Protein AF-A0AAU1KVY8-F1 (afdb_monomer_lite)

Sequence (109 aa):
MVRDPGAHLGESYRLFGKITQFDSATGTNTFRASIGYDKKWPASYGYVDYDANAIFLGVSTDLEDVVQDDVVELWVTCMGSTTYQTAIGGSQTVPYSLVGKVKRYATAS

Structure (mmCIF, N/CA/C/O backbone):
data_AF-A0AAU1KVY8-F1
#
_entry.id   AF-A0AAU1KVY8-F1
#
loop_
_atom_site.group_PDB
_atom_site.id
_atom_site.type_symbol
_atom_site.label_atom_id
_atom_site.label_alt_id
_atom_site.label_comp_id
_atom_site.label_asym_id
_atom_site.label_entity_id
_atom_site.label_seq_id
_atom_site.pdbx_PDB_ins_code
_atom_site.Cartn_x
_atom_site.Cartn_y
_atom_site.Cartn_z
_atom_site.occupancy
_atom_site.B_iso_or_equiv
_atom_site.auth_seq_id
_atom_site.auth_comp_id
_atom_site.auth_asym_id
_atom_site.auth_atom_id
_atom_site.pdbx_PDB_model_num
ATOM 1 N N . MET A 1 1 ? 10.844 -5.668 -5.557 1.00 85.00 1 MET A N 1
ATOM 2 C CA . MET A 1 1 ? 10.054 -4.425 -5.762 1.00 85.00 1 MET A CA 1
ATOM 3 C C . MET A 1 1 ? 10.590 -3.140 -5.116 1.00 85.00 1 MET A C 1
ATOM 5 O O . MET A 1 1 ? 10.860 -2.221 -5.861 1.00 85.00 1 MET A O 1
ATOM 9 N N . VAL A 1 2 ? 10.725 -2.993 -3.788 1.00 85.69 2 VAL A N 1
ATOM 10 C CA . VAL A 1 2 ? 10.816 -1.651 -3.145 1.00 85.69 2 VAL A CA 1
ATOM 11 C C . VAL A 1 2 ? 11.970 -0.763 -3.641 1.00 85.69 2 VAL A C 1
ATOM 13 O O . VAL A 1 2 ? 11.771 0.432 -3.829 1.00 85.69 2 VAL A O 1
ATOM 16 N N . ARG A 1 3 ? 13.169 -1.327 -3.842 1.00 87.94 3 ARG A N 1
ATOM 17 C CA . ARG A 1 3 ? 14.366 -0.560 -4.246 1.00 87.94 3 ARG A CA 1
ATOM 18 C C . ARG A 1 3 ? 14.382 -0.171 -5.724 1.00 87.94 3 ARG A C 1
ATOM 20 O O . ARG A 1 3 ? 14.990 0.834 -6.062 1.00 87.94 3 ARG A O 1
ATOM 27 N N . ASP A 1 4 ? 13.739 -0.967 -6.571 1.00 91.12 4 ASP A N 1
ATOM 28 C CA . ASP A 1 4 ? 13.648 -0.732 -8.013 1.00 91.12 4 ASP A CA 1
ATOM 29 C C . ASP A 1 4 ? 12.288 -1.221 -8.531 1.00 91.12 4 ASP A C 1
ATOM 31 O O . ASP A 1 4 ? 12.179 -2.315 -9.084 1.00 91.12 4 ASP A O 1
ATOM 35 N N . PRO A 1 5 ? 11.204 -0.462 -8.304 1.00 90.50 5 PRO A N 1
ATOM 36 C CA . PRO A 1 5 ? 9.873 -0.913 -8.694 1.00 90.50 5 PRO A CA 1
ATOM 37 C C . PRO A 1 5 ? 9.720 -1.102 -10.209 1.00 90.50 5 PRO A C 1
ATOM 39 O O . PRO A 1 5 ? 8.925 -1.936 -10.638 1.00 90.50 5 PRO A O 1
ATOM 42 N N . GLY A 1 6 ? 10.485 -0.352 -11.012 1.00 90.19 6 GLY A N 1
ATOM 43 C CA . GLY A 1 6 ? 10.446 -0.409 -12.474 1.00 90.19 6 GLY A CA 1
ATOM 44 C C . GLY A 1 6 ? 10.936 -1.745 -13.027 1.00 90.19 6 GLY A C 1
ATOM 45 O O . GLY A 1 6 ? 10.306 -2.296 -13.927 1.00 90.19 6 GLY A O 1
ATOM 46 N N . ALA A 1 7 ? 11.991 -2.317 -12.439 1.00 94.38 7 ALA A N 1
ATOM 47 C CA . ALA A 1 7 ? 12.482 -3.646 -12.812 1.00 94.38 7 ALA A CA 1
ATOM 48 C C . ALA A 1 7 ? 11.500 -4.789 -12.490 1.00 94.38 7 ALA A C 1
ATOM 50 O O . ALA A 1 7 ? 11.682 -5.900 -12.977 1.00 94.38 7 ALA A O 1
ATOM 51 N N . HIS A 1 8 ? 10.466 -4.521 -11.689 1.00 95.12 8 HIS A N 1
ATOM 52 C CA . HIS A 1 8 ? 9.507 -5.515 -11.204 1.00 95.12 8 HIS A CA 1
ATOM 53 C C . HIS A 1 8 ? 8.081 -5.284 -11.722 1.00 95.12 8 HIS A C 1
ATOM 55 O O . HIS A 1 8 ? 7.118 -5.754 -11.116 1.00 95.12 8 HIS A O 1
ATOM 61 N N . LEU A 1 9 ? 7.919 -4.521 -12.805 1.00 95.75 9 LEU A N 1
ATOM 62 C CA . LEU A 1 9 ? 6.615 -4.254 -13.413 1.00 95.75 9 LEU A CA 1
ATOM 63 C C . LEU A 1 9 ? 5.853 -5.552 -13.727 1.00 95.75 9 LEU A C 1
ATOM 65 O O . LEU A 1 9 ? 6.377 -6.454 -14.374 1.00 95.75 9 LEU A O 1
ATOM 69 N N . GLY A 1 10 ? 4.596 -5.627 -13.286 1.00 95.81 10 GLY A N 1
ATOM 70 C CA . GLY A 1 10 ? 3.706 -6.769 -13.515 1.00 95.81 10 GLY A CA 1
ATOM 71 C C . GLY A 1 10 ? 3.908 -7.951 -12.562 1.00 95.81 10 GLY A C 1
ATOM 72 O O . GLY A 1 10 ? 3.085 -8.865 -12.547 1.00 95.81 10 GLY A O 1
ATOM 73 N N . GLU A 1 11 ? 4.951 -7.946 -11.729 1.00 97.81 11 GLU A N 1
ATOM 74 C CA . GLU A 1 11 ? 5.150 -8.995 -10.729 1.00 97.81 11 GLU A CA 1
ATOM 75 C C . GLU A 1 11 ? 4.148 -8.867 -9.575 1.00 97.81 11 GLU A C 1
ATOM 77 O O . GLU A 1 11 ? 3.825 -7.767 -9.115 1.00 97.81 11 GLU A O 1
ATOM 82 N N . SER A 1 12 ? 3.675 -10.013 -9.081 1.00 96.56 12 SER A N 1
ATOM 83 C CA . SER A 1 12 ? 2.754 -10.086 -7.948 1.00 96.56 12 SER A CA 1
ATOM 84 C C . SER A 1 12 ? 3.481 -10.360 -6.637 1.00 96.56 12 SER A C 1
ATOM 86 O O . SER A 1 12 ? 4.349 -11.228 -6.560 1.00 96.56 12 SER A O 1
ATOM 88 N N . TYR A 1 13 ? 3.070 -9.662 -5.583 1.00 96.44 13 TYR A N 1
ATOM 89 C CA . TYR A 1 13 ? 3.665 -9.747 -4.257 1.00 96.44 13 TYR A CA 1
ATOM 90 C C . TYR A 1 13 ? 2.604 -9.910 -3.178 1.00 96.44 13 TYR A C 1
ATOM 92 O O . TYR A 1 13 ? 1.497 -9.379 -3.276 1.00 96.44 13 TYR A O 1
ATOM 100 N N . ARG A 1 14 ? 2.989 -10.608 -2.109 1.00 96.06 14 ARG A N 1
ATOM 101 C CA . ARG A 1 14 ? 2.282 -10.605 -0.831 1.00 96.06 14 ARG A CA 1
ATOM 102 C C . ARG A 1 14 ? 3.059 -9.725 0.139 1.00 96.06 14 ARG A C 1
ATOM 104 O O . ARG A 1 14 ? 4.238 -9.980 0.376 1.00 96.06 14 ARG A O 1
ATOM 111 N N . LEU A 1 15 ? 2.401 -8.705 0.670 1.00 96.00 15 LEU A N 1
ATOM 112 C CA . LEU A 1 15 ? 2.989 -7.693 1.543 1.00 96.00 15 LEU A CA 1
ATOM 113 C C . LEU A 1 15 ? 2.167 -7.561 2.823 1.00 96.00 15 LEU A C 1
ATOM 115 O O . LEU A 1 15 ? 0.978 -7.879 2.851 1.00 96.00 15 LEU A O 1
ATOM 119 N N . PHE A 1 16 ? 2.794 -7.041 3.868 1.00 96.06 16 PHE A N 1
ATOM 120 C CA . PHE A 1 16 ? 2.134 -6.640 5.105 1.00 96.06 16 PHE A CA 1
ATOM 121 C C . PHE A 1 16 ? 2.379 -5.158 5.329 1.00 96.06 16 PHE A C 1
ATOM 123 O O . PHE A 1 16 ? 3.448 -4.662 4.976 1.00 96.06 16 PHE A O 1
ATOM 130 N N . GLY A 1 17 ? 1.402 -4.450 5.889 1.00 94.81 17 GLY A N 1
ATOM 131 C CA . GLY A 1 17 ? 1.530 -3.012 6.064 1.00 94.81 17 GLY A CA 1
ATOM 132 C C . GLY A 1 17 ? 0.591 -2.399 7.087 1.00 94.81 17 GLY A C 1
ATOM 133 O O . GLY A 1 17 ? -0.354 -3.046 7.533 1.00 94.81 17 GLY A O 1
ATOM 134 N N . LYS A 1 18 ? 0.868 -1.143 7.446 1.00 95.31 18 LYS A N 1
ATOM 135 C CA . LYS A 1 18 ? -0.052 -0.257 8.167 1.00 95.31 18 LYS A CA 1
ATOM 136 C C . LYS A 1 18 ? -0.492 0.855 7.223 1.00 95.31 18 LYS A C 1
ATOM 138 O O . LYS A 1 18 ? 0.362 1.528 6.643 1.00 95.31 18 LYS A O 1
ATOM 143 N N . ILE A 1 19 ? -1.798 1.060 7.075 1.00 93.75 19 ILE A N 1
ATOM 144 C CA . ILE A 1 19 ? -2.333 2.185 6.303 1.00 93.75 19 ILE A CA 1
ATOM 145 C C . ILE A 1 19 ? -2.018 3.476 7.058 1.00 93.75 19 ILE A C 1
ATOM 147 O O . ILE A 1 19 ? -2.416 3.649 8.203 1.00 93.75 19 ILE A O 1
ATOM 151 N N . THR A 1 20 ? -1.274 4.377 6.424 1.00 91.69 20 THR A N 1
ATOM 152 C CA . THR A 1 20 ? -0.835 5.645 7.026 1.00 91.69 20 THR A CA 1
ATOM 153 C C . THR A 1 20 ? -1.614 6.841 6.508 1.00 91.69 20 THR A C 1
ATOM 155 O O . THR A 1 20 ? -1.608 7.886 7.150 1.00 91.69 20 THR A O 1
ATOM 158 N N . GLN A 1 21 ? -2.285 6.699 5.364 1.00 88.50 21 GLN A N 1
ATOM 159 C CA . GLN A 1 21 ? -3.198 7.707 4.846 1.00 88.50 21 GLN A CA 1
ATOM 160 C C . GLN A 1 21 ? -4.262 7.044 3.981 1.00 88.50 21 GLN A C 1
ATOM 162 O O . GLN A 1 21 ? -3.927 6.356 3.013 1.00 88.50 21 GLN A O 1
ATOM 167 N N . PHE A 1 22 ? -5.527 7.278 4.316 1.00 83.38 22 PHE A N 1
ATOM 168 C CA . PHE A 1 22 ? -6.657 6.893 3.484 1.00 83.38 22 PHE A CA 1
ATOM 169 C C . PHE A 1 22 ? -7.795 7.887 3.714 1.00 83.38 22 PHE A C 1
ATOM 171 O O . PHE A 1 22 ? -8.642 7.710 4.585 1.00 83.38 22 PHE A O 1
ATOM 178 N N . ASP A 1 23 ? -7.731 9.002 2.997 1.00 68.50 23 ASP A N 1
ATOM 179 C CA . ASP A 1 23 ? -8.614 10.147 3.189 1.00 68.50 23 ASP A CA 1
ATOM 180 C C . ASP A 1 23 ? -9.037 10.737 1.833 1.00 68.50 23 ASP A C 1
ATOM 182 O O . ASP A 1 23 ? -8.656 10.266 0.759 1.00 68.50 23 ASP A O 1
ATOM 186 N N . SER A 1 24 ? -9.856 11.788 1.865 1.00 58.31 24 SER A N 1
ATOM 187 C CA . SER A 1 24 ? -10.334 12.450 0.649 1.00 58.31 24 SER A CA 1
ATOM 188 C C . SER A 1 24 ? -9.214 13.057 -0.207 1.00 58.31 24 SER A C 1
ATOM 190 O O . SER A 1 24 ? -9.433 13.269 -1.400 1.00 58.31 24 SER A O 1
ATOM 192 N N . ALA A 1 25 ? -8.024 13.309 0.351 1.00 60.28 25 ALA A N 1
ATOM 193 C CA . ALA A 1 25 ? -6.878 13.825 -0.389 1.00 60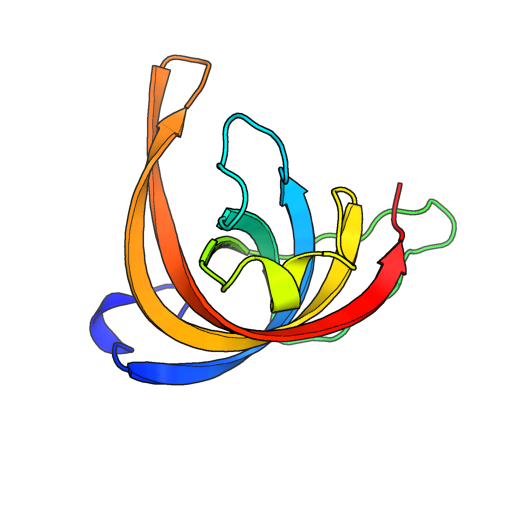.28 25 ALA A CA 1
ATOM 194 C C . ALA A 1 25 ? -6.189 12.741 -1.234 1.00 60.28 25 ALA A C 1
ATOM 196 O O . ALA A 1 25 ? -5.607 13.070 -2.268 1.00 60.28 25 ALA A O 1
ATOM 197 N N . THR A 1 26 ? -6.277 11.460 -0.855 1.00 62.31 26 THR A N 1
ATOM 198 C CA . THR A 1 26 ? -5.775 10.341 -1.677 1.00 62.31 26 THR A CA 1
ATOM 199 C C . THR A 1 26 ? -6.803 9.829 -2.689 1.00 62.31 26 THR A C 1
ATOM 201 O O . THR A 1 26 ? -6.438 9.111 -3.620 1.00 62.31 26 THR A O 1
ATOM 204 N N . GLY A 1 27 ? -8.069 10.232 -2.561 1.00 67.31 27 GLY A N 1
ATOM 205 C CA . GLY A 1 27 ? -9.189 9.745 -3.368 1.00 67.31 27 GLY A CA 1
ATOM 206 C C . GLY A 1 27 ? -9.786 8.444 -2.818 1.00 67.31 27 GLY A C 1
ATOM 207 O O . GLY A 1 27 ? -9.205 7.781 -1.966 1.00 67.31 27 GLY A O 1
ATOM 208 N N . THR A 1 28 ? -10.956 8.046 -3.319 1.00 74.50 28 THR A N 1
ATOM 209 C CA . THR A 1 28 ? -11.741 6.908 -2.783 1.00 74.50 28 THR A CA 1
ATOM 210 C C . THR A 1 28 ? -11.131 5.529 -3.040 1.00 74.50 28 THR A C 1
ATOM 212 O O . THR A 1 28 ? -11.617 4.528 -2.526 1.00 74.50 28 THR A O 1
ATOM 215 N N . ASN A 1 29 ? -10.090 5.462 -3.867 1.00 85.50 29 ASN A N 1
ATOM 216 C CA . ASN A 1 29 ? -9.552 4.218 -4.414 1.00 85.50 29 ASN A CA 1
ATOM 217 C C . ASN A 1 29 ? -8.050 4.067 -4.160 1.00 85.50 29 ASN A C 1
ATOM 219 O O . ASN A 1 29 ? -7.442 3.098 -4.613 1.00 85.50 29 ASN A O 1
ATOM 223 N N . THR A 1 30 ? -7.443 5.032 -3.477 1.00 89.50 30 THR A N 1
ATOM 224 C CA . THR A 1 30 ? -5.998 5.108 -3.306 1.00 89.50 30 THR A CA 1
ATOM 225 C C . THR A 1 30 ? -5.676 5.342 -1.846 1.00 89.50 30 THR A C 1
ATOM 227 O O . THR A 1 30 ? -6.284 6.193 -1.202 1.00 89.50 30 THR A O 1
ATOM 230 N N . PHE A 1 31 ? -4.687 4.617 -1.337 1.00 91.75 31 PHE A N 1
ATOM 231 C CA . PHE A 1 31 ? -4.182 4.807 0.017 1.00 91.75 31 PHE A CA 1
ATOM 232 C C . PHE A 1 31 ? -2.659 4.702 0.053 1.00 91.75 31 PHE A C 1
ATOM 234 O O . PHE A 1 31 ? -2.016 4.127 -0.835 1.00 91.75 31 PHE A O 1
ATOM 241 N N . ARG A 1 32 ? -2.076 5.260 1.112 1.00 93.06 32 ARG A N 1
ATOM 242 C CA . ARG A 1 32 ? -0.662 5.114 1.450 1.00 93.06 32 ARG A CA 1
ATOM 243 C C . ARG A 1 32 ? -0.519 4.140 2.607 1.00 93.06 32 ARG A C 1
ATOM 245 O O . ARG A 1 32 ? -1.268 4.208 3.580 1.00 93.06 32 ARG A O 1
ATOM 252 N N . ALA A 1 33 ? 0.484 3.274 2.531 1.00 93.69 33 ALA A N 1
ATOM 253 C CA . ALA A 1 33 ? 0.847 2.403 3.639 1.00 93.69 33 ALA A CA 1
ATOM 254 C C . ALA A 1 33 ? 2.364 2.323 3.814 1.00 93.69 33 ALA A C 1
ATOM 256 O O . ALA A 1 33 ? 3.124 2.457 2.847 1.00 93.69 33 ALA A O 1
ATOM 257 N N . SER A 1 34 ? 2.795 2.084 5.052 1.00 94.88 34 SER A N 1
ATOM 258 C CA . SER A 1 34 ? 4.121 1.527 5.312 1.00 94.88 34 SER A CA 1
ATOM 259 C C . SER A 1 34 ? 4.048 0.006 5.142 1.00 94.88 34 SER A C 1
ATOM 261 O O . SER A 1 34 ? 3.082 -0.606 5.593 1.00 94.88 34 SER A O 1
ATOM 263 N N . ILE A 1 35 ? 5.019 -0.606 4.457 1.00 95.38 35 ILE A N 1
ATOM 264 C CA . ILE A 1 35 ? 4.989 -2.010 4.031 1.00 95.38 35 ILE A CA 1
ATOM 265 C C . ILE A 1 35 ? 6.309 -2.762 4.220 1.00 95.38 35 ILE A C 1
ATOM 267 O O . ILE A 1 35 ? 7.400 -2.193 4.149 1.00 95.38 35 ILE A O 1
ATOM 271 N N . GLY A 1 36 ? 6.195 -4.074 4.414 1.00 93.81 36 GLY A N 1
ATOM 272 C CA . GLY A 1 36 ? 7.299 -5.027 4.459 1.00 93.81 36 GLY A CA 1
ATOM 273 C C . GLY A 1 36 ? 6.851 -6.443 4.086 1.00 93.81 36 GLY A C 1
ATOM 274 O O . GLY A 1 36 ? 5.683 -6.683 3.772 1.00 93.81 36 GLY A O 1
ATOM 275 N N . TYR A 1 37 ? 7.792 -7.387 4.107 1.00 93.62 37 TYR A N 1
ATOM 276 C CA . TYR A 1 37 ? 7.525 -8.796 3.777 1.00 93.62 37 TYR A CA 1
ATOM 277 C C . TYR A 1 37 ? 7.120 -9.638 4.990 1.00 93.62 37 TYR A C 1
ATOM 279 O O . TYR A 1 37 ? 6.490 -10.681 4.823 1.00 93.62 37 TYR A O 1
ATOM 287 N N . ASP A 1 38 ? 7.437 -9.175 6.198 1.00 93.38 38 ASP A N 1
ATOM 288 C CA . ASP A 1 38 ? 7.135 -9.889 7.434 1.00 93.38 38 ASP A CA 1
ATOM 289 C C . ASP A 1 38 ? 5.831 -9.406 8.052 1.00 93.38 38 ASP A C 1
ATOM 291 O O . ASP A 1 38 ? 5.587 -8.207 8.186 1.00 93.38 38 ASP A O 1
ATOM 295 N N . LYS A 1 39 ? 5.005 -10.350 8.498 1.00 93.56 39 LYS A N 1
ATOM 296 C CA . LYS A 1 39 ? 3.774 -10.038 9.219 1.00 93.56 39 LYS A CA 1
ATOM 297 C C . LYS A 1 39 ? 4.096 -9.509 10.616 1.00 93.56 39 LYS A C 1
ATOM 299 O O . LYS A 1 39 ? 4.657 -10.239 11.431 1.00 93.56 39 LYS A O 1
ATOM 304 N N . LYS A 1 40 ? 3.673 -8.280 10.924 1.00 91.44 40 LYS A N 1
ATOM 305 C CA . LYS A 1 40 ? 3.814 -7.667 12.258 1.00 91.44 40 LYS A CA 1
ATOM 306 C C . LYS A 1 40 ? 2.454 -7.477 12.930 1.00 91.44 40 LYS A C 1
ATOM 308 O O . LYS A 1 40 ? 1.446 -7.305 12.247 1.00 91.44 40 LYS A O 1
ATOM 313 N N . TRP A 1 41 ? 2.433 -7.494 14.260 1.00 88.62 41 TRP A N 1
ATOM 314 C CA . TRP A 1 41 ? 1.258 -7.192 15.084 1.00 88.62 41 TRP A CA 1
ATOM 315 C C . TRP A 1 41 ? 1.512 -5.931 15.912 1.00 88.62 41 TRP A C 1
ATOM 317 O O . TRP A 1 41 ? 2.673 -5.687 16.252 1.00 88.62 41 TRP A O 1
ATOM 327 N N . PRO A 1 42 ? 0.469 -5.152 16.255 1.00 83.31 42 PRO A N 1
ATOM 328 C CA . PRO A 1 42 ? 0.612 -4.039 17.187 1.00 83.31 42 PRO A CA 1
ATOM 329 C C . PRO A 1 42 ? 1.270 -4.512 18.479 1.00 83.31 42 PRO A C 1
ATOM 331 O O . PRO A 1 42 ? 0.819 -5.479 19.097 1.00 83.31 42 PRO A O 1
ATOM 334 N N . ALA A 1 43 ? 2.357 -3.848 18.873 1.00 78.00 43 ALA A N 1
ATOM 335 C CA . ALA A 1 43 ? 2.953 -4.065 20.186 1.00 78.00 43 ALA A CA 1
ATOM 336 C C . ALA A 1 43 ? 1.983 -3.606 21.292 1.00 78.00 43 ALA A C 1
ATOM 338 O O . ALA A 1 43 ? 0.956 -2.989 21.018 1.00 78.00 43 ALA A O 1
ATOM 339 N N . SER A 1 44 ? 2.328 -3.830 22.563 1.00 63.84 44 SER A N 1
ATOM 340 C CA . SER A 1 44 ? 1.518 -3.397 23.719 1.00 63.84 44 SER A CA 1
ATOM 341 C C . SER A 1 44 ? 1.178 -1.898 23.736 1.00 63.84 44 SER A C 1
ATOM 343 O O . SER A 1 44 ? 0.236 -1.495 24.407 1.00 63.84 44 SER A O 1
ATOM 345 N N . TYR A 1 45 ? 1.933 -1.083 22.996 1.00 59.50 45 TYR A N 1
ATOM 346 C CA . TYR A 1 45 ? 1.728 0.359 22.840 1.00 59.50 45 TYR A CA 1
ATOM 347 C C . TYR A 1 45 ? 1.027 0.750 21.525 1.00 59.50 45 TYR A C 1
ATOM 349 O O . TYR A 1 45 ? 0.989 1.926 21.193 1.00 59.50 45 TYR A O 1
ATOM 357 N N . GLY A 1 46 ? 0.502 -0.214 20.760 1.00 69.38 46 GLY A N 1
ATOM 358 C CA . GLY A 1 46 ? -0.324 0.032 19.572 1.00 69.38 46 GLY A CA 1
ATOM 359 C C . GLY A 1 46 ? 0.436 0.295 18.269 1.00 69.38 46 GLY A C 1
ATOM 360 O O . GLY A 1 46 ? -0.180 0.282 17.208 1.00 69.38 46 GLY A O 1
ATOM 361 N N . TYR A 1 47 ? 1.759 0.471 18.307 1.00 73.12 47 TYR A N 1
ATOM 362 C CA . TYR A 1 47 ? 2.545 0.796 17.114 1.00 73.12 47 TYR A CA 1
ATOM 363 C C . TYR A 1 47 ? 2.882 -0.431 16.259 1.00 73.12 47 TYR A C 1
ATOM 365 O O . TYR A 1 47 ? 3.294 -1.479 16.767 1.00 73.12 47 TYR A O 1
ATOM 373 N N . VAL A 1 48 ? 2.778 -0.251 14.941 1.00 82.19 48 VAL A N 1
ATOM 374 C CA . VAL A 1 48 ? 3.345 -1.133 13.917 1.00 82.19 48 VAL A CA 1
ATOM 375 C C . VAL A 1 48 ? 4.048 -0.261 12.891 1.00 82.19 48 VAL A C 1
ATOM 377 O O . VAL A 1 48 ? 3.427 0.644 12.335 1.00 82.19 48 VAL A O 1
ATOM 380 N N . ASP A 1 49 ? 5.318 -0.559 12.631 1.00 81.62 49 ASP A N 1
ATOM 381 C CA . ASP A 1 49 ? 6.102 0.152 11.627 1.00 81.62 49 ASP A CA 1
ATOM 382 C C . ASP A 1 49 ? 6.764 -0.805 10.635 1.00 81.62 49 ASP A C 1
ATOM 384 O O . ASP A 1 49 ? 7.088 -1.957 10.954 1.00 81.62 49 ASP A O 1
ATOM 388 N N . TYR A 1 50 ? 6.956 -0.315 9.420 1.00 89.50 50 TYR A N 1
ATOM 389 C CA . TYR A 1 50 ? 7.491 -1.052 8.290 1.00 89.50 50 TYR A CA 1
ATOM 390 C C . TYR A 1 50 ? 8.456 -0.178 7.488 1.00 89.50 50 TYR A C 1
ATOM 392 O O . TYR A 1 50 ? 8.329 1.041 7.439 1.00 89.50 50 TYR A O 1
ATOM 400 N N . ASP A 1 51 ? 9.396 -0.822 6.804 1.00 87.69 51 ASP A N 1
ATOM 401 C CA . ASP A 1 51 ? 10.623 -0.162 6.349 1.00 87.69 51 ASP A CA 1
ATOM 402 C C . ASP A 1 51 ? 10.448 0.690 5.081 1.00 87.69 51 ASP A C 1
ATOM 404 O O . ASP A 1 51 ? 11.355 1.429 4.695 1.00 87.69 51 ASP A O 1
ATOM 408 N N . ALA A 1 52 ? 9.308 0.577 4.394 1.00 90.75 52 ALA A N 1
ATOM 409 C CA . ALA A 1 52 ? 9.085 1.226 3.109 1.00 90.75 52 ALA A CA 1
ATOM 410 C C . ALA A 1 52 ? 7.699 1.854 3.003 1.00 90.75 52 ALA A C 1
ATOM 412 O O . ALA A 1 52 ? 6.714 1.264 3.419 1.00 90.75 52 ALA A O 1
ATOM 413 N N . ASN A 1 53 ? 7.605 3.028 2.381 1.00 92.75 53 ASN A N 1
ATOM 414 C CA . ASN A 1 53 ? 6.325 3.646 2.038 1.00 92.75 53 ASN A CA 1
ATOM 415 C C . ASN A 1 53 ? 5.952 3.299 0.598 1.00 92.75 53 ASN A C 1
ATOM 417 O O . ASN A 1 53 ? 6.816 3.346 -0.272 1.00 92.75 53 ASN A O 1
ATOM 421 N N . ALA A 1 54 ? 4.678 3.013 0.343 1.00 93.94 54 ALA A N 1
ATOM 422 C CA . ALA A 1 54 ? 4.159 2.764 -0.998 1.00 93.94 54 ALA A CA 1
ATOM 423 C C . ALA A 1 54 ? 2.743 3.334 -1.166 1.00 93.94 54 ALA A C 1
ATOM 425 O O . ALA A 1 54 ? 2.031 3.566 -0.183 1.00 93.94 54 ALA A O 1
ATOM 426 N N . ILE A 1 55 ? 2.359 3.557 -2.423 1.00 94.19 55 ILE A N 1
ATOM 427 C CA . ILE A 1 55 ? 1.004 3.948 -2.818 1.00 94.19 55 ILE A CA 1
ATOM 428 C C . ILE A 1 55 ? 0.305 2.753 -3.454 1.00 94.19 55 ILE A C 1
ATOM 430 O O . ILE A 1 55 ? 0.873 2.046 -4.290 1.00 94.19 55 ILE A O 1
ATOM 434 N N . PHE A 1 56 ? -0.949 2.565 -3.072 1.00 93.81 56 PHE A N 1
ATOM 435 C CA . PHE A 1 56 ? -1.778 1.458 -3.511 1.00 93.81 56 PHE A CA 1
ATOM 436 C C . PHE A 1 56 ? -3.028 1.986 -4.185 1.00 93.81 56 PHE A C 1
ATOM 438 O O . PHE A 1 56 ? -3.708 2.839 -3.622 1.00 93.81 56 PHE A O 1
ATOM 445 N N . LEU A 1 57 ? -3.325 1.462 -5.371 1.00 92.56 57 LEU A N 1
ATOM 446 C CA . LEU A 1 57 ? -4.580 1.685 -6.080 1.00 92.56 57 LEU A CA 1
ATOM 447 C C . LEU A 1 57 ? -5.426 0.418 -5.990 1.00 92.56 57 LEU A C 1
ATOM 449 O O . LEU A 1 57 ? -4.936 -0.660 -6.307 1.00 92.56 57 LEU A O 1
ATOM 453 N N . GLY A 1 58 ? -6.689 0.541 -5.609 1.00 86.44 58 GLY A N 1
ATOM 454 C CA . GLY A 1 58 ? -7.674 -0.535 -5.676 1.00 86.44 58 GLY A CA 1
ATOM 455 C C . GLY A 1 58 ? -8.950 -0.094 -6.388 1.00 86.44 58 GLY A C 1
ATOM 456 O O . GLY A 1 58 ? -9.093 1.048 -6.829 1.00 86.44 58 GLY A O 1
ATOM 457 N N . VAL A 1 59 ? -9.906 -1.009 -6.493 1.00 77.81 59 VAL A N 1
ATOM 458 C CA . VAL A 1 59 ? -11.307 -0.653 -6.751 1.00 77.81 59 VAL A CA 1
ATOM 459 C C . VAL A 1 59 ? -11.990 -0.357 -5.419 1.00 77.81 59 VAL A C 1
ATOM 461 O O . VAL A 1 59 ? -11.688 -1.002 -4.420 1.00 77.81 59 VAL A O 1
ATOM 464 N N . SER A 1 60 ? -12.881 0.636 -5.395 1.00 70.19 60 SER A N 1
ATOM 465 C CA . SER A 1 60 ? -13.469 1.166 -4.156 1.00 70.19 60 SER A CA 1
ATOM 466 C C . SER A 1 60 ? -14.088 0.071 -3.293 1.00 70.19 60 SER A C 1
ATOM 468 O O . SER A 1 60 ? -13.810 0.018 -2.104 1.00 70.19 60 SER A O 1
ATOM 470 N N . THR A 1 61 ? -14.821 -0.859 -3.910 1.00 71.19 61 THR A N 1
ATOM 471 C CA . THR A 1 61 ? -15.500 -1.970 -3.225 1.00 71.19 61 THR A CA 1
ATOM 472 C C . THR A 1 61 ? -14.549 -2.883 -2.459 1.00 71.19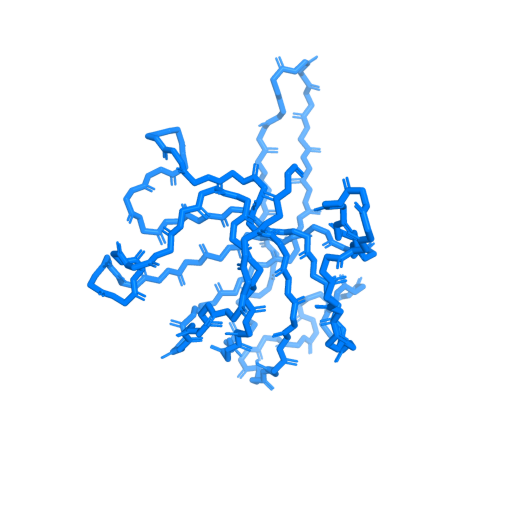 61 THR A C 1
ATOM 474 O O . THR A 1 61 ? -14.917 -3.412 -1.418 1.00 71.19 61 THR A O 1
ATOM 477 N N . ASP A 1 62 ? -13.318 -3.057 -2.943 1.00 73.00 62 ASP A N 1
ATOM 478 C CA . ASP A 1 62 ? -12.324 -3.911 -2.283 1.00 73.00 62 ASP A CA 1
ATOM 479 C C . ASP A 1 62 ? -11.630 -3.190 -1.120 1.00 73.00 62 ASP A C 1
ATOM 481 O O . ASP A 1 62 ? -10.947 -3.827 -0.319 1.00 73.00 62 ASP A O 1
ATOM 485 N N . LEU A 1 63 ? -11.780 -1.865 -1.035 1.00 79.12 63 LEU A N 1
ATOM 486 C CA . LEU A 1 63 ? -11.148 -1.016 -0.028 1.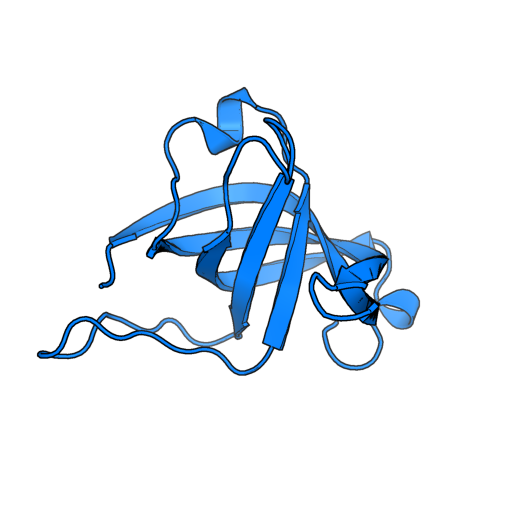00 79.12 63 LEU A CA 1
ATOM 487 C C . LEU A 1 63 ? -12.139 -0.455 1.004 1.00 79.12 63 LEU A C 1
ATOM 489 O O . LEU A 1 63 ? -11.695 0.175 1.958 1.00 79.12 63 LEU A O 1
ATOM 493 N N . GLU A 1 64 ? -13.446 -0.694 0.854 1.00 74.75 64 GLU A N 1
ATOM 494 C CA . GLU A 1 64 ? -14.499 -0.185 1.755 1.00 74.75 64 GLU A CA 1
ATOM 495 C C . GLU A 1 64 ? -14.296 -0.594 3.227 1.00 74.75 64 GLU A C 1
ATOM 497 O O . GLU A 1 64 ? -14.677 0.145 4.133 1.00 74.75 64 GLU A O 1
ATOM 502 N N . ASP A 1 65 ? -13.649 -1.737 3.465 1.00 82.88 65 ASP A N 1
ATOM 503 C CA . ASP A 1 65 ? -13.448 -2.319 4.797 1.00 82.88 65 ASP A CA 1
ATOM 504 C C . ASP A 1 65 ? -12.107 -1.950 5.462 1.00 82.88 65 ASP A C 1
ATOM 506 O O . ASP A 1 65 ? -11.773 -2.504 6.519 1.00 82.88 65 ASP A O 1
ATOM 510 N N . VAL A 1 66 ? -11.305 -1.070 4.850 1.00 89.62 66 VAL A N 1
ATOM 511 C CA . VAL A 1 66 ? -10.022 -0.633 5.417 1.00 89.62 66 VAL A CA 1
ATOM 512 C C . VAL A 1 66 ? -9.943 0.881 5.537 1.00 89.62 66 VAL A C 1
ATOM 514 O O . VAL A 1 66 ? -10.373 1.618 4.659 1.00 89.62 66 VAL A O 1
ATOM 517 N N . VAL A 1 67 ? -9.373 1.354 6.638 1.00 90.62 67 VAL A N 1
ATOM 518 C CA . VAL A 1 67 ? -9.217 2.779 6.950 1.00 90.62 67 VAL A CA 1
ATOM 519 C C . VAL A 1 67 ? -7.798 3.074 7.426 1.00 90.62 67 VAL A C 1
ATOM 521 O O . VAL A 1 67 ? -6.947 2.186 7.522 1.00 90.62 67 VAL A O 1
ATOM 524 N N . GLN A 1 68 ? -7.514 4.345 7.704 1.00 92.31 68 GLN A N 1
ATOM 525 C CA . GLN A 1 68 ? -6.253 4.730 8.326 1.00 92.31 68 GLN A CA 1
ATOM 526 C C . GLN A 1 68 ? -5.997 3.929 9.616 1.00 92.31 68 GLN A C 1
ATOM 528 O O . GLN A 1 68 ? -6.917 3.630 10.371 1.00 92.31 68 GLN A O 1
ATOM 533 N N . ASP A 1 69 ? -4.727 3.591 9.837 1.00 92.56 69 ASP A N 1
ATOM 534 C CA . ASP A 1 69 ? -4.193 2.830 10.968 1.00 92.56 69 ASP A CA 1
ATOM 535 C C . ASP A 1 69 ? -4.554 1.339 11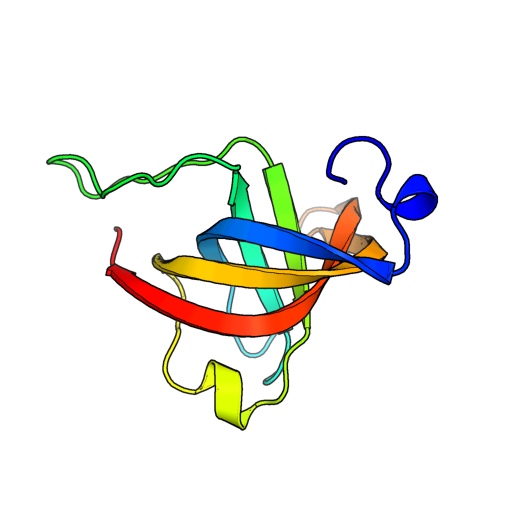.004 1.00 92.56 69 ASP A C 1
ATOM 537 O O . ASP A 1 69 ? -4.059 0.596 11.857 1.00 92.56 69 ASP A O 1
ATOM 541 N N . ASP A 1 70 ? -5.289 0.838 10.012 1.00 93.4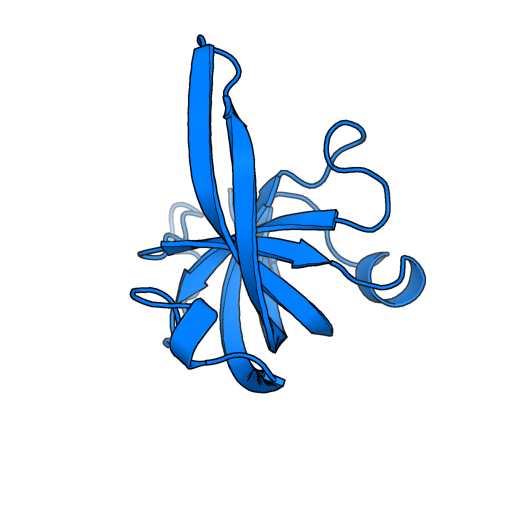4 70 ASP A N 1
ATOM 542 C CA . ASP A 1 70 ? -5.452 -0.599 9.843 1.00 93.44 70 ASP A CA 1
ATOM 543 C C . ASP A 1 70 ? -4.143 -1.292 9.468 1.00 93.44 70 ASP A C 1
ATOM 545 O O . ASP A 1 70 ? -3.353 -0.824 8.642 1.00 93.44 70 ASP A O 1
ATOM 549 N N . VAL A 1 71 ? -3.942 -2.469 10.061 1.00 95.19 71 VAL A N 1
ATOM 550 C CA . VAL A 1 71 ? -2.837 -3.369 9.744 1.00 95.19 71 VAL A CA 1
ATOM 551 C C . VAL A 1 71 ? -3.358 -4.469 8.831 1.00 95.19 71 VAL A C 1
ATOM 553 O O . VAL A 1 71 ? -4.274 -5.230 9.176 1.00 95.19 71 VAL A O 1
ATOM 556 N N . VAL A 1 72 ? -2.770 -4.533 7.643 1.00 95.12 72 VAL A N 1
ATOM 557 C CA . VAL A 1 72 ? -3.304 -5.264 6.501 1.00 95.12 72 VAL A CA 1
ATOM 558 C C . VAL A 1 72 ? -2.287 -6.219 5.900 1.00 95.12 72 VAL A C 1
ATOM 560 O O . VAL A 1 72 ? -1.073 -6.026 5.954 1.00 95.12 72 VAL A O 1
ATOM 563 N N . GLU A 1 73 ? -2.818 -7.270 5.299 1.00 96.25 73 GLU A N 1
ATOM 564 C CA . GLU A 1 73 ? -2.130 -8.161 4.384 1.00 96.25 73 GLU A CA 1
ATOM 565 C C . GLU A 1 73 ? -2.632 -7.870 2.966 1.00 96.25 73 GLU A C 1
ATOM 567 O O . GLU A 1 73 ? -3.841 -7.815 2.730 1.00 96.25 73 GLU A O 1
ATOM 572 N N . LEU A 1 74 ? -1.706 -7.651 2.038 1.00 95.56 74 LEU A N 1
ATOM 573 C CA . LEU A 1 74 ? -1.967 -7.152 0.693 1.00 95.56 74 LEU A CA 1
ATOM 574 C C . LEU A 1 74 ? -1.441 -8.141 -0.346 1.00 95.56 74 LEU A C 1
ATOM 576 O O . LEU A 1 74 ? -0.291 -8.571 -0.271 1.00 95.56 74 LEU A O 1
ATOM 580 N N . TRP A 1 75 ? -2.262 -8.449 -1.346 1.00 95.75 75 TRP A N 1
ATOM 581 C CA . TRP A 1 75 ? -1.832 -9.106 -2.578 1.00 95.75 75 TRP A CA 1
ATOM 582 C C . TRP A 1 75 ? -1.906 -8.088 -3.696 1.00 95.75 75 TRP A C 1
ATOM 584 O O . TRP A 1 75 ? -2.985 -7.578 -4.013 1.00 95.75 75 TRP A O 1
ATOM 594 N N . VAL A 1 76 ? -0.748 -7.768 -4.261 1.00 96.19 76 VAL A N 1
ATOM 595 C CA . VAL A 1 76 ? -0.608 -6.627 -5.160 1.00 96.19 76 VAL A CA 1
ATOM 596 C C . VAL A 1 76 ? 0.170 -6.990 -6.405 1.00 96.19 76 VAL A C 1
ATOM 598 O O . VAL A 1 76 ? 1.012 -7.881 -6.371 1.00 96.19 76 VAL A O 1
ATOM 601 N N . THR A 1 77 ? -0.081 -6.259 -7.482 1.00 97.12 77 THR A N 1
ATOM 602 C CA . THR A 1 77 ? 0.747 -6.265 -8.690 1.00 97.12 77 THR A CA 1
ATOM 603 C C . THR A 1 77 ? 1.554 -4.976 -8.737 1.00 97.12 77 THR A C 1
ATOM 605 O O . THR A 1 77 ? 0.989 -3.886 -8.625 1.00 97.12 77 THR A O 1
ATOM 608 N N . CYS A 1 78 ? 2.873 -5.085 -8.880 1.00 96.75 78 CYS A N 1
ATOM 609 C CA . CYS A 1 78 ? 3.755 -3.929 -8.972 1.00 96.75 78 CYS A CA 1
ATOM 610 C C . CYS A 1 78 ? 3.501 -3.173 -10.285 1.00 96.75 78 CYS A C 1
ATOM 612 O O . CYS A 1 78 ? 3.609 -3.735 -11.374 1.00 96.75 78 CYS A O 1
ATOM 614 N N . MET A 1 79 ? 3.190 -1.883 -10.174 1.00 96.81 79 MET A N 1
ATOM 615 C CA . MET A 1 79 ? 2.917 -0.982 -11.299 1.00 96.81 79 MET A CA 1
ATOM 616 C C . MET A 1 79 ? 4.074 0.001 -11.533 1.00 96.81 79 MET A C 1
ATOM 618 O O . MET A 1 79 ? 3.919 0.988 -12.248 1.00 96.81 79 MET A O 1
ATOM 622 N N . GLY A 1 80 ? 5.236 -0.257 -10.926 1.00 96.19 80 GLY A N 1
ATOM 623 C CA . GLY A 1 80 ? 6.399 0.619 -10.979 1.00 96.19 80 GLY A CA 1
ATOM 624 C C . GLY A 1 80 ? 6.390 1.616 -9.829 1.00 96.19 80 GLY A C 1
ATOM 625 O O . GLY A 1 80 ? 6.143 1.255 -8.678 1.00 96.19 80 GLY A O 1
ATOM 626 N N . SER A 1 81 ? 6.702 2.872 -10.124 1.00 96.12 81 SER A N 1
ATOM 627 C CA . SER A 1 81 ? 6.774 3.945 -9.132 1.00 96.12 81 SER A CA 1
ATOM 628 C C . SER A 1 81 ? 5.870 5.109 -9.505 1.00 96.12 81 SER A C 1
ATOM 630 O O . SER A 1 81 ? 5.667 5.385 -10.684 1.00 96.12 81 SER A O 1
ATOM 632 N N . THR A 1 82 ? 5.391 5.833 -8.500 1.00 93.75 82 THR A N 1
ATOM 633 C CA . THR A 1 82 ? 4.661 7.092 -8.676 1.00 93.75 82 THR A CA 1
ATOM 634 C C . THR A 1 82 ? 5.318 8.201 -7.866 1.00 93.75 82 THR A C 1
ATOM 636 O O . THR A 1 82 ? 5.979 7.929 -6.860 1.00 93.75 82 THR A O 1
ATOM 639 N N . THR A 1 83 ? 5.139 9.446 -8.303 1.00 91.38 83 THR A N 1
ATOM 640 C CA . THR A 1 83 ? 5.682 10.633 -7.640 1.00 91.38 83 THR A CA 1
ATOM 641 C C . THR A 1 83 ? 4.546 11.526 -7.161 1.00 91.38 83 THR A C 1
ATOM 643 O O . THR A 1 83 ? 3.654 11.859 -7.937 1.00 91.38 83 THR A O 1
ATOM 646 N N . TYR A 1 84 ? 4.594 11.956 -5.900 1.00 83.06 84 TYR A N 1
ATOM 647 C CA . TYR A 1 84 ? 3.617 12.882 -5.320 1.00 83.06 84 TYR A CA 1
ATOM 648 C C . TYR A 1 84 ? 4.306 14.065 -4.636 1.00 83.06 84 TYR A C 1
ATOM 650 O O . TYR A 1 84 ? 5.450 13.956 -4.190 1.00 83.06 84 TYR A O 1
ATOM 658 N N . GLN A 1 85 ? 3.612 15.202 -4.563 1.00 85.56 85 GLN A N 1
ATOM 659 C CA . GLN A 1 85 ? 4.091 16.391 -3.853 1.00 85.56 85 GLN A CA 1
ATOM 660 C C . GLN A 1 85 ? 3.838 16.251 -2.350 1.00 85.56 85 GLN A C 1
ATOM 662 O O . GLN A 1 85 ? 2.791 15.760 -1.932 1.00 85.56 85 GLN A O 1
ATOM 667 N N . THR A 1 86 ? 4.787 16.686 -1.527 1.00 81.69 86 THR A N 1
ATOM 668 C CA . THR A 1 86 ? 4.647 16.686 -0.067 1.00 81.69 86 THR A CA 1
ATOM 669 C C . THR A 1 86 ? 4.066 18.013 0.425 1.00 81.69 86 THR A C 1
ATOM 671 O O . THR A 1 86 ? 4.202 19.054 -0.216 1.00 81.69 86 THR A O 1
ATOM 674 N N . ALA A 1 87 ? 3.441 17.993 1.605 1.00 79.19 87 ALA A N 1
ATOM 675 C CA . ALA A 1 87 ? 2.779 19.170 2.174 1.00 79.19 87 ALA A CA 1
ATOM 676 C C . ALA A 1 87 ? 3.733 20.337 2.501 1.00 79.19 87 ALA A C 1
ATOM 678 O O . ALA A 1 87 ? 3.309 21.487 2.512 1.00 79.19 87 ALA A O 1
ATOM 679 N N . ILE A 1 88 ? 5.014 20.056 2.759 1.00 78.44 88 ILE A N 1
ATOM 680 C CA . ILE A 1 88 ? 6.032 21.065 3.107 1.00 78.44 88 ILE A CA 1
ATOM 681 C C . ILE A 1 88 ? 6.868 21.521 1.900 1.00 78.44 88 ILE A C 1
ATOM 683 O O . ILE A 1 88 ? 7.862 22.225 2.069 1.00 78.44 88 ILE A O 1
ATOM 687 N N . GLY A 1 89 ? 6.466 21.133 0.687 1.00 82.31 89 GLY A N 1
ATOM 688 C CA . GLY A 1 89 ? 7.213 21.376 -0.542 1.00 82.31 89 GLY A CA 1
ATOM 689 C C . GLY A 1 89 ? 8.204 20.254 -0.864 1.00 82.31 89 GLY A C 1
ATOM 690 O O . GLY A 1 89 ? 8.853 19.681 0.013 1.00 82.31 89 GLY A O 1
ATOM 691 N N . GLY A 1 90 ? 8.316 19.943 -2.156 1.00 87.25 90 GLY A N 1
ATOM 692 C CA . GLY A 1 90 ? 9.126 18.844 -2.682 1.00 87.25 90 GLY A CA 1
ATOM 693 C C . GLY A 1 90 ? 8.279 17.660 -3.141 1.00 87.25 90 GLY A C 1
ATOM 694 O O . GLY A 1 90 ? 7.066 17.622 -2.950 1.00 87.25 90 GLY A O 1
ATOM 695 N N . SER A 1 91 ? 8.931 16.675 -3.753 1.00 89.38 91 SER A N 1
ATOM 696 C CA . SER A 1 91 ? 8.277 15.479 -4.279 1.00 89.38 91 SER A CA 1
ATOM 697 C C . SER A 1 91 ? 8.933 14.206 -3.771 1.00 89.38 91 SER A C 1
ATOM 699 O O . SER A 1 91 ? 10.153 14.156 -3.631 1.00 89.38 91 SER A O 1
ATOM 701 N N . GLN A 1 92 ? 8.141 13.161 -3.568 1.00 89.81 92 GLN A N 1
ATOM 702 C CA . GLN A 1 92 ? 8.635 11.826 -3.249 1.00 89.81 92 GLN A CA 1
ATOM 703 C C . GLN A 1 92 ? 8.225 10.834 -4.323 1.00 89.81 92 GLN A C 1
ATOM 705 O O . GLN A 1 92 ? 7.065 10.814 -4.728 1.00 89.81 92 GLN A O 1
ATOM 710 N N . THR A 1 93 ? 9.175 9.999 -4.740 1.00 92.81 93 THR A N 1
ATOM 711 C CA . THR A 1 93 ? 8.941 8.862 -5.633 1.00 92.81 93 THR A CA 1
ATOM 712 C C . THR A 1 93 ? 8.928 7.587 -4.807 1.00 92.81 93 THR A C 1
ATOM 714 O O . THR A 1 93 ? 9.884 7.304 -4.088 1.00 92.81 93 THR A O 1
ATOM 717 N N . VAL A 1 94 ? 7.846 6.822 -4.901 1.00 94.19 94 VAL A N 1
ATOM 718 C CA . VAL A 1 94 ? 7.622 5.610 -4.104 1.00 94.19 94 VAL A CA 1
ATOM 719 C C . VAL A 1 94 ? 7.107 4.472 -4.985 1.00 94.19 94 VAL A C 1
ATOM 721 O O . VAL A 1 94 ? 6.580 4.739 -6.070 1.00 94.19 94 VAL A O 1
ATOM 724 N N . PRO A 1 95 ? 7.222 3.206 -4.547 1.00 96.06 95 PRO A N 1
ATOM 725 C CA . PRO A 1 95 ? 6.554 2.095 -5.207 1.00 96.06 95 PRO A CA 1
ATOM 726 C C . PRO A 1 95 ? 5.049 2.342 -5.337 1.00 96.06 95 PRO A C 1
ATOM 728 O O . PRO A 1 95 ? 4.405 2.871 -4.428 1.00 96.06 95 PRO A O 1
ATOM 731 N N . TYR A 1 96 ? 4.507 1.920 -6.472 1.00 95.56 96 TYR A N 1
ATOM 732 C CA . TYR A 1 96 ? 3.097 1.996 -6.808 1.00 95.56 96 TYR A CA 1
ATOM 733 C C . TYR A 1 96 ? 2.593 0.608 -7.182 1.00 95.56 96 TYR A C 1
ATOM 735 O O . TYR A 1 96 ? 3.260 -0.128 -7.915 1.00 95.56 96 TYR A O 1
ATOM 743 N N . SER A 1 97 ? 1.452 0.189 -6.647 1.00 96.25 97 SER A N 1
ATOM 744 C CA . SER A 1 97 ? 0.936 -1.158 -6.900 1.00 96.25 97 SER A CA 1
ATOM 745 C C . SER A 1 97 ? -0.585 -1.200 -6.963 1.00 96.25 97 SER A C 1
ATOM 747 O O . SER A 1 97 ? -1.270 -0.467 -6.252 1.00 96.25 97 SER A O 1
ATOM 749 N N . LEU A 1 98 ? -1.103 -2.087 -7.811 1.00 95.19 98 LEU A N 1
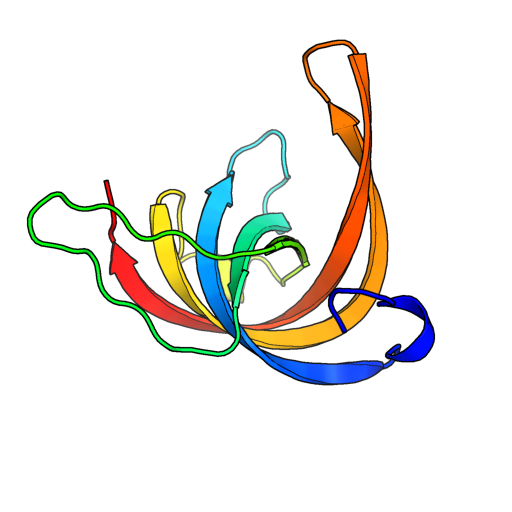ATOM 750 C CA . LEU A 1 98 ? -2.524 -2.403 -7.901 1.00 95.19 98 LEU A CA 1
ATOM 751 C C . LEU A 1 98 ? -2.870 -3.460 -6.850 1.00 95.19 98 LEU A C 1
ATOM 753 O O . LEU A 1 98 ? -2.231 -4.510 -6.804 1.00 95.19 98 LEU A O 1
ATOM 757 N N . VAL A 1 99 ? -3.878 -3.203 -6.024 1.00 94.88 99 VAL A N 1
ATOM 758 C CA . VAL A 1 99 ? -4.397 -4.143 -5.028 1.00 94.88 99 VAL A CA 1
ATOM 759 C C . VAL A 1 99 ? -5.367 -5.096 -5.709 1.00 94.88 99 VAL A C 1
ATOM 761 O O . VAL A 1 99 ? -6.385 -4.669 -6.240 1.00 94.88 99 VAL A O 1
ATOM 764 N N . GLY A 1 100 ? -5.046 -6.390 -5.683 1.00 92.56 100 GLY A N 1
ATOM 765 C CA . GLY A 1 100 ? -5.978 -7.447 -6.083 1.00 92.56 100 GLY A CA 1
ATOM 766 C C . GLY A 1 100 ? -6.750 -8.032 -4.900 1.00 92.56 100 GLY A C 1
ATOM 767 O O . GLY A 1 100 ? -7.823 -8.595 -5.078 1.00 92.56 100 GLY A O 1
ATOM 768 N N . LYS A 1 101 ? -6.194 -7.936 -3.685 1.00 92.50 101 LYS A N 1
ATOM 769 C CA . LYS A 1 101 ? -6.865 -8.326 -2.441 1.00 92.50 101 LYS A CA 1
ATOM 770 C C . LYS A 1 101 ? -6.235 -7.622 -1.248 1.00 92.50 101 LYS A C 1
ATOM 772 O O . LYS A 1 101 ? -5.009 -7.539 -1.152 1.00 92.50 101 LYS A O 1
ATOM 777 N N . VAL A 1 102 ? -7.069 -7.223 -0.296 1.00 93.50 102 VAL A N 1
ATOM 778 C CA . VAL A 1 102 ? -6.650 -6.736 1.019 1.00 93.50 102 VAL A CA 1
ATOM 779 C C . VAL A 1 102 ? -7.346 -7.534 2.118 1.00 93.50 102 VAL A C 1
ATOM 781 O O . VAL A 1 102 ? -8.482 -7.981 1.971 1.00 93.50 102 VAL A O 1
ATOM 784 N N . LYS A 1 103 ? -6.640 -7.770 3.222 1.00 93.62 103 LYS A N 1
ATOM 785 C CA . LYS A 1 103 ? -7.205 -8.359 4.434 1.00 93.62 103 LYS A CA 1
ATOM 786 C C . LYS A 1 103 ? -6.694 -7.616 5.658 1.00 93.62 103 LYS A C 1
ATOM 788 O O . LYS A 1 103 ? -5.518 -7.729 6.001 1.00 93.62 103 LYS A O 1
ATOM 793 N N . ARG A 1 104 ? -7.593 -6.939 6.366 1.00 94.12 104 ARG A N 1
ATOM 794 C CA . ARG A 1 104 ? -7.328 -6.402 7.703 1.00 94.12 104 ARG A CA 1
ATOM 795 C C . ARG A 1 104 ? -7.179 -7.531 8.721 1.00 94.12 104 ARG A C 1
ATOM 797 O O . ARG A 1 104 ? -7.927 -8.511 8.683 1.00 94.12 104 ARG A O 1
ATOM 804 N N . TYR A 1 105 ? -6.218 -7.407 9.631 1.00 94.31 105 TYR A N 1
ATOM 805 C CA . TYR A 1 105 ? -6.058 -8.353 10.744 1.00 94.31 105 TYR A CA 1
ATOM 806 C C . TYR A 1 105 ? -5.795 -7.697 12.102 1.00 94.31 105 TYR A C 1
ATOM 808 O O . TYR A 1 105 ? -5.856 -8.386 13.118 1.00 94.31 105 TYR A O 1
ATOM 816 N N . ALA A 1 106 ? -5.528 -6.394 12.135 1.00 92.62 106 ALA A N 1
ATOM 817 C CA . ALA A 1 106 ? -5.497 -5.590 13.348 1.00 92.62 106 ALA A CA 1
ATOM 818 C C . ALA A 1 106 ? -5.751 -4.119 12.990 1.00 92.62 106 ALA A C 1
ATOM 820 O O . ALA A 1 106 ? -5.771 -3.763 11.812 1.00 92.62 106 ALA A O 1
ATOM 821 N N . THR A 1 107 ? -5.891 -3.282 14.009 1.00 91.12 107 THR A N 1
ATOM 822 C CA . THR A 1 107 ? -5.860 -1.822 13.889 1.00 91.12 107 THR A CA 1
ATOM 823 C C . THR A 1 107 ? -4.835 -1.327 14.905 1.00 91.12 107 THR A C 1
ATOM 825 O O . THR A 1 107 ? -4.784 -1.827 16.032 1.00 91.12 107 THR A O 1
ATOM 828 N N . ALA A 1 108 ? -3.954 -0.442 14.465 1.00 87.00 108 ALA A N 1
ATOM 829 C CA . ALA A 1 108 ? -2.894 0.159 15.258 1.00 87.00 108 ALA A CA 1
ATOM 830 C C . ALA A 1 108 ? -3.310 1.561 15.724 1.00 87.00 108 ALA A C 1
ATOM 832 O O . ALA A 1 108 ? -4.354 2.077 15.335 1.00 87.00 108 ALA A O 1
ATOM 833 N N . SER A 1 109 ? -2.514 2.125 16.626 1.00 74.94 109 SER A N 1
ATOM 834 C CA . SER A 1 109 ? -2.669 3.492 17.142 1.00 74.94 109 SER A CA 1
ATOM 835 C C . SER A 1 109 ? -1.687 4.456 16.481 1.00 74.94 109 SER A C 1
ATOM 837 O O . SER A 1 109 ? -0.692 3.985 15.865 1.00 74.94 109 SER A O 1
#

pLDDT: mean 88.05, std 9.51, range [58.31, 97.81]

Foldseek 3Di:
DWVWLPVQAFPKDKKKWAFADDDPVQPLFKTKTAIDNDQDDQDPQQDDHHDFIEMEGEDNVQCVPDDHQFIKIFIWGWRTWDWDADPVGDIDIGTYTYTPHMDTDDGGD

Radius of gyration: 13.15 Å; chains: 1; bounding box: 30×32×37 Å

Secondary structure (DSSP, 8-state):
-TT-SGGGTT-EEEEEEEEEE-STTT-TTEEEEEEESS-----TTS----SEEEEEE--HHHHTT--TTEEEEEEEEEEEEEEEE-TTS-EEEEEEEEEEEEEEEEE--